Protein AF-A0A147GP52-F1 (afdb_monomer_lite)

Radius of gyration: 39.07 Å; chains: 1; bounding box: 78×40×127 Å

Sequence (134 aa):
MAQQLDLFATAADLKLQAEQLADPPIVRSIVNAATAKRPRVMGPASVFDLGMSRLRTRKAANDERAPAKPEQPDSVRVVSREGGIVRCKQVRYADTEEGQEKERARRAKQRPPRPTKAAAKIKMKGSREWADKE

pLDDT: mean 74.12, std 12.87, range [40.62, 90.88]

Structure (mmCIF, N/CA/C/O backbone):
data_AF-A0A147GP52-F1
#
_entry.id   AF-A0A147GP52-F1
#
loop_
_atom_site.group_PDB
_atom_site.id
_atom_site.type_symbol
_atom_site.label_atom_id
_atom_site.label_alt_id
_atom_site.label_comp_id
_atom_site.label_asym_id
_atom_site.label_entity_id
_atom_site.label_seq_id
_atom_site.pdbx_PDB_ins_code
_atom_site.Cartn_x
_atom_site.Cartn_y
_atom_site.Cartn_z
_atom_site.occupancy
_atom_site.B_iso_or_equiv
_atom_site.auth_seq_id
_atom_site.auth_comp_id
_atom_site.auth_asym_id
_atom_site.auth_atom_id
_atom_site.pdbx_PDB_model_num
ATOM 1 N N . MET A 1 1 ? 37.798 2.415 -32.310 1.00 40.62 1 MET A N 1
ATOM 2 C CA . MET A 1 1 ? 38.960 2.576 -33.206 1.00 40.62 1 MET A CA 1
ATOM 3 C C . MET A 1 1 ? 38.434 3.129 -34.517 1.00 40.62 1 MET A C 1
ATOM 5 O O . MET A 1 1 ? 37.607 2.467 -35.125 1.00 40.62 1 MET A O 1
ATOM 9 N N . ALA A 1 2 ? 38.779 4.370 -34.864 1.00 45.06 2 ALA A N 1
ATOM 10 C CA . ALA A 1 2 ? 38.332 5.001 -36.106 1.00 45.06 2 ALA A CA 1
ATOM 11 C C . ALA A 1 2 ? 39.189 4.471 -37.265 1.00 45.06 2 ALA A C 1
ATOM 13 O O . ALA A 1 2 ? 40.414 4.506 -37.169 1.00 45.06 2 ALA A O 1
ATOM 14 N N . GLN A 1 3 ? 38.559 3.931 -38.308 1.00 56.91 3 GLN A N 1
ATOM 15 C CA . GLN A 1 3 ? 39.264 3.466 -39.502 1.00 56.91 3 GLN A CA 1
ATOM 16 C C . GLN A 1 3 ? 39.615 4.678 -40.374 1.00 56.91 3 GLN A C 1
ATOM 18 O O . GLN A 1 3 ? 38.747 5.476 -40.724 1.00 56.91 3 GLN A O 1
ATOM 23 N N . GLN A 1 4 ? 40.905 4.835 -40.662 1.00 60.91 4 GLN A N 1
ATOM 24 C CA . GLN A 1 4 ? 41.452 5.857 -41.548 1.00 60.91 4 GLN A CA 1
ATOM 25 C C . GLN A 1 4 ? 41.120 5.466 -42.996 1.00 60.91 4 GLN A C 1
ATOM 27 O O . GLN A 1 4 ? 41.486 4.381 -43.439 1.00 60.91 4 GLN A O 1
ATOM 32 N N . LEU A 1 5 ? 40.374 6.314 -43.708 1.00 57.47 5 LEU A N 1
ATOM 33 C CA . LEU A 1 5 ? 40.058 6.114 -45.123 1.00 57.47 5 LEU A CA 1
ATOM 34 C C . LEU A 1 5 ? 41.247 6.599 -45.960 1.00 57.47 5 LEU A C 1
ATOM 36 O O . LEU A 1 5 ? 41.491 7.804 -46.041 1.00 57.47 5 LEU A O 1
ATOM 40 N N . ASP A 1 6 ? 41.991 5.672 -46.559 1.00 60.75 6 ASP A N 1
ATOM 41 C CA . ASP A 1 6 ? 43.089 6.007 -47.465 1.00 60.75 6 ASP A CA 1
ATOM 42 C C . ASP A 1 6 ? 42.551 6.540 -48.800 1.00 60.75 6 ASP A C 1
ATOM 44 O O . ASP A 1 6 ? 41.816 5.866 -49.522 1.00 60.75 6 ASP A O 1
ATOM 48 N N . LEU A 1 7 ? 42.959 7.765 -49.146 1.00 60.53 7 LEU A N 1
ATOM 49 C CA . LEU A 1 7 ? 42.522 8.498 -50.343 1.00 60.53 7 LEU A CA 1
ATOM 50 C C . LEU A 1 7 ? 42.994 7.877 -51.675 1.00 60.53 7 LEU A C 1
ATOM 52 O O . LEU A 1 7 ? 42.562 8.318 -52.737 1.00 60.53 7 LEU A O 1
ATOM 56 N N . PHE A 1 8 ? 43.886 6.882 -51.626 1.00 65.25 8 PHE A N 1
ATOM 57 C CA . PHE A 1 8 ? 44.503 6.236 -52.792 1.00 65.25 8 PHE A CA 1
ATOM 58 C C . PHE A 1 8 ? 44.041 4.787 -53.003 1.00 65.25 8 PHE A C 1
ATOM 60 O O . PHE A 1 8 ? 44.699 4.034 -53.720 1.00 65.25 8 PHE A O 1
ATOM 67 N N . ALA A 1 9 ? 42.925 4.382 -52.391 1.00 66.94 9 ALA A N 1
ATOM 68 C CA . ALA A 1 9 ? 42.357 3.054 -52.599 1.00 66.94 9 ALA A CA 1
ATOM 69 C C . ALA A 1 9 ? 42.058 2.814 -54.090 1.00 66.94 9 ALA A C 1
ATOM 71 O O . ALA A 1 9 ? 41.411 3.631 -54.755 1.00 66.94 9 ALA A O 1
ATOM 72 N N . THR A 1 10 ? 42.533 1.690 -54.629 1.00 72.69 10 THR A N 1
ATOM 73 C CA . THR A 1 10 ? 42.248 1.329 -56.020 1.00 72.69 10 THR A CA 1
ATOM 74 C C . THR A 1 10 ? 40.795 0.867 -56.153 1.00 72.69 10 THR A C 1
ATOM 76 O O . THR A 1 10 ? 40.153 0.456 -55.185 1.00 72.69 10 THR A O 1
ATOM 79 N N . ALA A 1 11 ? 40.240 0.897 -57.368 1.00 69.81 11 ALA A N 1
ATOM 80 C CA . ALA A 1 11 ? 38.859 0.459 -57.602 1.00 69.81 11 ALA A CA 1
ATOM 81 C C . ALA A 1 11 ? 38.604 -1.010 -57.198 1.00 69.81 11 ALA A C 1
ATOM 83 O O . ALA A 1 11 ? 37.456 -1.387 -56.962 1.00 69.81 11 ALA A O 1
ATOM 84 N N . ALA A 1 12 ? 39.653 -1.837 -57.123 1.00 73.06 12 ALA A N 1
ATOM 85 C CA . ALA A 1 12 ? 39.574 -3.205 -56.619 1.00 73.06 12 ALA A CA 1
ATOM 86 C C . ALA A 1 12 ? 39.405 -3.241 -55.089 1.00 73.06 12 ALA A C 1
ATOM 88 O O . ALA A 1 12 ? 38.564 -3.987 -54.589 1.00 73.06 12 ALA A O 1
ATOM 89 N N . ASP A 1 13 ? 40.118 -2.378 -54.363 1.00 69.50 13 ASP A N 1
ATOM 90 C CA . ASP A 1 13 ? 40.064 -2.302 -52.898 1.00 69.50 13 ASP A CA 1
ATOM 91 C C . ASP A 1 13 ? 38.713 -1.766 -52.405 1.00 69.50 13 ASP A C 1
ATOM 93 O O . ASP A 1 13 ? 38.149 -2.278 -51.437 1.00 69.50 13 ASP A O 1
ATOM 97 N N . LEU A 1 14 ? 38.137 -0.791 -53.120 1.00 66.19 14 LEU A N 1
ATOM 98 C CA . LEU A 1 14 ? 36.807 -0.251 -52.813 1.00 66.19 14 LEU A CA 1
ATOM 99 C C . LEU A 1 14 ? 35.692 -1.291 -52.994 1.00 66.19 14 LEU A C 1
ATOM 101 O O . LEU A 1 14 ? 34.738 -1.308 -52.219 1.00 66.19 14 LEU A O 1
ATOM 105 N N . LYS A 1 15 ? 35.805 -2.178 -53.992 1.00 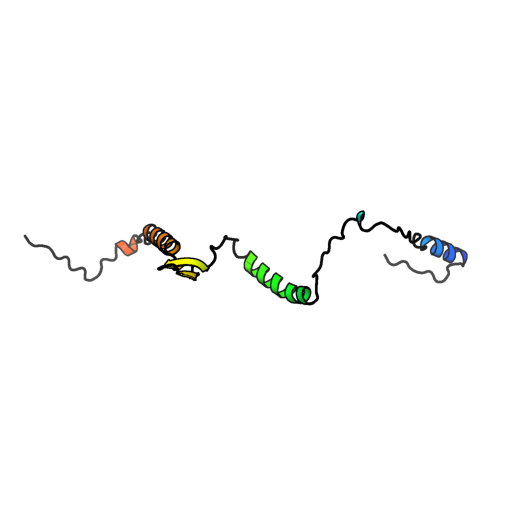68.62 15 LYS A N 1
ATOM 106 C CA . LYS A 1 15 ? 34.841 -3.274 -54.191 1.00 68.62 15 LYS A CA 1
ATOM 107 C C . LYS A 1 15 ? 34.918 -4.295 -53.062 1.00 68.62 15 LYS A C 1
ATOM 109 O O . LYS A 1 15 ? 33.885 -4.716 -52.556 1.00 68.62 15 LYS A O 1
ATOM 114 N N . LEU A 1 16 ? 36.131 -4.635 -52.638 1.00 69.69 16 LEU A N 1
ATOM 115 C CA . LEU A 1 16 ? 36.363 -5.609 -51.577 1.00 69.69 16 LEU A CA 1
ATOM 116 C C . LEU A 1 16 ? 35.871 -5.084 -50.217 1.00 69.69 16 LEU A C 1
ATOM 118 O O . LEU A 1 16 ? 35.268 -5.827 -49.448 1.00 69.69 16 LEU A O 1
ATOM 122 N N . GLN A 1 17 ? 36.027 -3.781 -49.955 1.00 65.56 17 GLN A N 1
ATOM 123 C CA . GLN A 1 17 ? 35.423 -3.126 -48.790 1.00 65.56 17 GLN A CA 1
ATOM 124 C C . GLN A 1 17 ? 33.894 -3.051 -48.877 1.00 65.56 17 GLN A C 1
ATOM 126 O O . GLN A 1 17 ? 33.226 -3.287 -47.876 1.00 65.56 17 GLN A O 1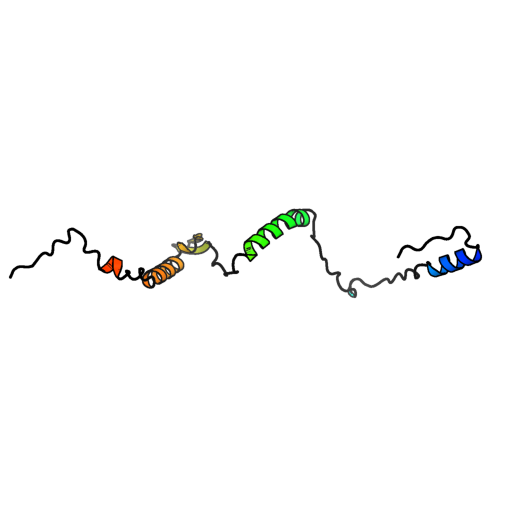
ATOM 131 N N . ALA A 1 18 ? 33.325 -2.763 -50.051 1.00 66.81 18 ALA A N 1
ATOM 132 C CA . ALA A 1 18 ? 31.873 -2.731 -50.240 1.00 66.81 18 ALA A CA 1
ATOM 133 C C . ALA A 1 18 ? 31.223 -4.113 -50.054 1.00 66.81 18 ALA A C 1
ATOM 135 O O . ALA A 1 18 ? 30.130 -4.201 -49.502 1.00 66.81 18 ALA A O 1
ATOM 136 N N . GLU A 1 19 ? 31.903 -5.189 -50.456 1.00 67.56 19 GLU A N 1
ATOM 137 C CA . GLU A 1 19 ? 31.471 -6.564 -50.180 1.00 67.56 19 GLU A CA 1
ATOM 138 C C . GLU A 1 19 ? 31.599 -6.926 -48.691 1.00 67.56 19 GLU A C 1
ATOM 140 O O . GLU A 1 19 ? 30.754 -7.643 -48.162 1.00 67.56 19 GLU A O 1
ATOM 145 N N . GLN A 1 20 ? 32.604 -6.397 -47.985 1.00 69.12 20 GLN A N 1
ATOM 146 C CA . GLN A 1 20 ? 32.775 -6.595 -46.537 1.00 69.12 20 GLN A CA 1
ATOM 147 C C . GLN A 1 20 ? 31.792 -5.780 -45.680 1.00 69.12 20 GLN A C 1
ATOM 149 O O . GLN A 1 20 ? 31.439 -6.210 -44.584 1.00 69.12 20 GLN A O 1
ATOM 154 N N . LEU A 1 21 ? 31.356 -4.615 -46.167 1.00 64.50 21 LEU A N 1
ATOM 155 C CA . LEU A 1 21 ? 30.333 -3.752 -45.560 1.00 64.50 21 LEU A CA 1
ATOM 156 C C . LEU A 1 21 ? 28.915 -4.069 -46.045 1.00 64.50 21 LEU A C 1
ATOM 158 O O . LEU A 1 21 ? 27.975 -3.368 -45.671 1.00 64.50 21 LEU A O 1
ATOM 162 N N . ALA A 1 22 ? 28.748 -5.097 -46.877 1.00 72.69 22 ALA A N 1
ATOM 163 C CA . ALA A 1 22 ? 27.432 -5.546 -47.279 1.00 72.69 22 ALA A CA 1
ATOM 164 C C . ALA A 1 22 ? 26.689 -6.053 -46.038 1.00 72.69 22 ALA A C 1
ATOM 166 O O . ALA A 1 22 ? 27.041 -7.082 -45.455 1.00 72.69 22 ALA A O 1
ATOM 167 N N . ASP A 1 23 ? 25.661 -5.309 -45.629 1.00 74.44 23 ASP A N 1
ATOM 168 C CA . ASP A 1 23 ? 24.767 -5.740 -44.566 1.00 74.44 23 ASP A CA 1
ATOM 169 C C . ASP A 1 23 ? 24.229 -7.139 -44.900 1.00 74.44 23 ASP A C 1
ATOM 171 O O . ASP A 1 23 ? 23.882 -7.412 -46.059 1.00 74.44 23 ASP A O 1
ATOM 175 N N . PRO A 1 24 ? 24.141 -8.049 -43.911 1.00 76.25 24 PRO A N 1
ATOM 176 C CA . PRO A 1 24 ? 23.547 -9.351 -44.148 1.00 76.25 24 PRO A CA 1
ATOM 177 C C . PRO A 1 24 ? 22.144 -9.161 -44.741 1.00 76.25 24 PRO A C 1
ATOM 179 O O . PRO A 1 24 ? 21.430 -8.227 -44.353 1.00 76.25 24 PRO A O 1
ATOM 182 N N . PRO A 1 25 ? 21.722 -10.030 -45.676 1.00 80.88 25 PRO A N 1
ATOM 183 C CA . PRO A 1 25 ? 20.437 -9.868 -46.336 1.00 80.88 25 PRO A CA 1
ATOM 184 C C . PRO A 1 25 ? 19.327 -9.793 -45.284 1.00 80.88 25 PRO A C 1
ATOM 186 O O . PRO A 1 25 ? 19.241 -10.643 -44.396 1.00 80.88 25 PRO A O 1
ATOM 189 N N . ILE A 1 26 ? 18.474 -8.766 -45.374 1.00 77.94 26 ILE A N 1
ATOM 190 C CA . ILE A 1 26 ? 17.348 -8.584 -44.452 1.00 77.94 26 ILE A CA 1
ATOM 191 C C . ILE A 1 26 ? 16.357 -9.730 -44.681 1.00 77.94 26 ILE A C 1
ATOM 193 O O . ILE A 1 26 ? 15.501 -9.674 -45.567 1.00 77.94 26 ILE A O 1
ATOM 197 N N . VAL A 1 27 ? 16.464 -10.782 -43.870 1.00 82.44 27 VAL A N 1
ATOM 198 C CA . VAL A 1 27 ? 15.535 -11.912 -43.898 1.00 82.44 27 VAL A CA 1
ATOM 199 C C . VAL A 1 27 ? 14.223 -11.476 -43.256 1.00 82.44 27 VAL A C 1
ATOM 201 O O . VAL A 1 27 ? 14.095 -11.380 -42.034 1.00 82.44 27 VAL A O 1
ATOM 204 N N . ARG A 1 28 ? 13.216 -11.208 -44.089 1.00 79.06 28 ARG A N 1
ATOM 205 C CA . ARG A 1 28 ? 11.847 -10.967 -43.627 1.00 79.06 28 ARG A CA 1
ATOM 206 C C . ARG A 1 28 ? 11.184 -12.312 -43.346 1.00 79.06 28 ARG A C 1
ATOM 208 O O . ARG A 1 28 ? 10.853 -13.039 -44.276 1.00 79.06 28 ARG A O 1
ATOM 215 N N . SER A 1 29 ? 10.972 -12.636 -42.074 1.00 80.94 29 SER A N 1
ATOM 216 C CA . SER A 1 29 ? 10.123 -13.764 -41.683 1.00 80.94 29 SER A CA 1
ATOM 217 C C . SER A 1 29 ? 8.735 -13.252 -41.305 1.00 80.94 29 SER A C 1
ATOM 219 O O . SER A 1 29 ? 8.584 -12.368 -40.463 1.00 80.94 29 SER A O 1
ATOM 221 N N . ILE A 1 30 ? 7.706 -13.784 -41.964 1.00 85.81 30 ILE A N 1
ATOM 222 C CA . ILE A 1 30 ? 6.313 -13.532 -41.596 1.00 85.81 30 ILE A CA 1
ATOM 223 C C . ILE A 1 30 ? 5.935 -14.617 -40.592 1.00 85.81 30 ILE A C 1
ATOM 225 O O . ILE A 1 30 ? 5.839 -15.789 -40.946 1.00 85.81 30 ILE A O 1
ATOM 229 N N . VAL A 1 31 ? 5.757 -14.227 -39.332 1.00 83.56 31 VAL A N 1
ATOM 230 C CA . VAL A 1 31 ? 5.385 -15.139 -38.245 1.00 83.56 31 VAL A CA 1
ATOM 231 C C . VAL A 1 31 ? 3.971 -14.806 -37.789 1.00 83.56 31 VAL A C 1
ATOM 233 O O . VAL A 1 31 ? 3.605 -13.636 -37.670 1.00 83.56 31 VAL A O 1
ATOM 236 N N . ASN A 1 32 ? 3.162 -15.831 -37.523 1.00 90.88 32 ASN A N 1
ATOM 237 C CA . ASN A 1 32 ? 1.819 -15.638 -36.992 1.00 90.88 32 ASN A CA 1
ATOM 238 C C . ASN A 1 32 ? 1.889 -14.979 -35.599 1.00 90.88 32 ASN A C 1
ATOM 240 O O . ASN A 1 32 ? 2.636 -15.418 -34.719 1.00 90.88 32 ASN A O 1
ATOM 244 N N . ALA A 1 33 ? 1.070 -13.948 -35.381 1.00 84.81 33 ALA A N 1
ATOM 245 C CA . ALA A 1 33 ? 0.988 -13.226 -34.116 1.00 84.81 33 ALA A CA 1
ATOM 246 C C . ALA A 1 33 ? 0.633 -14.140 -32.931 1.00 84.81 33 ALA A C 1
ATOM 248 O O . ALA A 1 33 ? 1.101 -13.907 -31.820 1.00 84.81 33 ALA A O 1
ATOM 249 N N . ALA A 1 34 ? -0.146 -15.202 -33.167 1.00 89.62 34 ALA A N 1
ATOM 250 C CA . ALA A 1 34 ? -0.515 -16.166 -32.130 1.00 89.62 34 ALA A CA 1
ATOM 251 C C . ALA A 1 34 ? 0.684 -16.980 -31.608 1.00 89.62 34 ALA A C 1
ATOM 253 O O . ALA A 1 34 ? 0.696 -17.383 -30.449 1.00 89.62 34 ALA A O 1
ATOM 254 N N . THR A 1 35 ? 1.695 -17.209 -32.451 1.00 89.62 35 THR A N 1
ATOM 255 C CA . THR A 1 35 ? 2.890 -18.003 -32.116 1.00 89.62 35 THR A CA 1
ATOM 256 C C . THR A 1 35 ? 4.055 -17.160 -31.597 1.00 89.62 35 THR A C 1
ATOM 258 O O . THR A 1 35 ? 5.007 -17.699 -31.036 1.00 89.62 35 THR A O 1
ATOM 261 N N . ALA A 1 36 ? 4.003 -15.838 -31.773 1.00 86.44 36 ALA A N 1
ATOM 262 C CA . ALA A 1 36 ? 5.062 -14.934 -31.346 1.00 86.44 36 ALA A CA 1
ATOM 263 C C . ALA A 1 36 ? 4.950 -14.602 -29.848 1.00 86.44 36 ALA A C 1
ATOM 265 O O . ALA A 1 36 ? 3.875 -14.289 -29.329 1.00 86.44 36 ALA A O 1
ATOM 266 N N . LYS A 1 37 ? 6.084 -14.610 -29.138 1.00 89.94 37 LYS A N 1
ATOM 267 C CA . LYS A 1 37 ? 6.128 -14.140 -27.748 1.00 89.94 37 LYS A CA 1
ATOM 268 C C . LYS A 1 37 ? 5.828 -12.644 -27.721 1.00 89.94 37 LYS A C 1
ATOM 270 O O . LYS A 1 37 ? 6.471 -11.868 -28.428 1.00 89.94 37 LYS A O 1
ATOM 275 N N . ARG A 1 38 ? 4.883 -12.231 -26.869 1.00 86.12 38 ARG A N 1
ATOM 276 C CA . ARG A 1 38 ? 4.580 -10.808 -26.678 1.00 86.12 38 ARG A CA 1
ATOM 277 C C . ARG A 1 38 ? 5.857 -10.061 -26.272 1.00 86.12 38 ARG A C 1
ATOM 279 O O . ARG A 1 38 ? 6.529 -10.505 -25.333 1.00 86.12 38 ARG A O 1
ATOM 286 N N . PRO A 1 39 ? 6.197 -8.950 -26.945 1.00 82.88 39 PRO A N 1
ATOM 287 C CA . PRO A 1 39 ? 7.356 -8.163 -26.570 1.00 82.88 39 PRO A CA 1
ATOM 288 C C . PRO A 1 39 ? 7.167 -7.639 -25.148 1.00 82.88 39 PRO A C 1
ATOM 290 O O . PRO A 1 39 ? 6.072 -7.233 -24.748 1.00 82.88 39 PRO A O 1
ATOM 293 N N . ARG A 1 40 ? 8.244 -7.657 -24.365 1.00 83.62 40 ARG A N 1
ATOM 294 C CA . ARG A 1 40 ? 8.232 -7.054 -23.037 1.00 83.62 40 ARG A CA 1
ATOM 295 C C . ARG A 1 40 ? 8.256 -5.542 -23.216 1.00 83.62 40 ARG A C 1
ATOM 297 O O . ARG A 1 40 ? 9.288 -4.979 -23.565 1.00 83.62 40 ARG A O 1
ATOM 304 N N . VAL A 1 41 ? 7.124 -4.891 -22.978 1.00 80.31 41 VAL A N 1
ATOM 305 C CA . VAL A 1 41 ? 7.049 -3.430 -22.997 1.00 80.31 41 VAL A CA 1
ATOM 306 C C . VAL A 1 41 ? 7.776 -2.908 -21.759 1.00 80.31 41 VAL A C 1
ATOM 308 O O . VAL A 1 41 ? 7.316 -3.087 -20.633 1.00 80.31 41 VAL A O 1
ATOM 311 N N . MET A 1 42 ? 8.953 -2.321 -21.964 1.00 75.62 42 MET A N 1
ATOM 312 C CA . MET A 1 42 ? 9.715 -1.627 -20.928 1.00 75.62 42 MET A CA 1
ATOM 313 C C . MET A 1 42 ? 9.671 -0.134 -21.239 1.00 75.62 42 MET A C 1
ATOM 315 O O . MET A 1 42 ? 10.506 0.387 -21.968 1.00 75.62 42 MET A O 1
ATOM 319 N N . GLY A 1 43 ? 8.638 0.537 -20.738 1.00 80.81 43 GLY A N 1
ATOM 320 C CA . GLY A 1 43 ? 8.438 1.966 -20.943 1.00 80.81 43 GLY A CA 1
ATOM 321 C C . GLY A 1 43 ? 7.048 2.421 -20.498 1.00 80.81 43 GLY A C 1
ATOM 322 O O . GLY A 1 43 ? 6.166 1.582 -20.297 1.00 80.81 43 GLY A O 1
ATOM 323 N N . PRO A 1 44 ? 6.850 3.735 -20.315 1.00 84.12 44 PRO A N 1
ATOM 324 C CA . PRO A 1 44 ? 5.541 4.287 -19.998 1.00 84.12 44 PRO A CA 1
ATOM 325 C C . PRO A 1 44 ? 4.571 4.031 -21.152 1.00 84.12 44 PRO A C 1
ATOM 327 O O . PRO A 1 44 ? 4.902 4.252 -22.316 1.00 84.12 44 PRO A O 1
ATOM 330 N N . ALA A 1 45 ? 3.359 3.588 -20.823 1.00 85.12 45 ALA A N 1
ATOM 331 C CA . ALA A 1 45 ? 2.345 3.258 -21.825 1.00 85.12 45 ALA A CA 1
ATOM 332 C C . ALA A 1 45 ? 1.727 4.504 -22.488 1.00 85.12 45 ALA A C 1
ATOM 334 O O . ALA A 1 45 ? 1.069 4.396 -23.520 1.00 85.12 45 ALA A O 1
ATOM 335 N N . SER A 1 46 ? 1.912 5.691 -21.898 1.00 89.56 46 SER A N 1
ATOM 336 C CA . SER A 1 46 ? 1.406 6.958 -22.430 1.00 89.56 46 SER A CA 1
ATOM 337 C C . SER A 1 46 ? 2.308 8.140 -22.068 1.00 89.56 46 SER A C 1
ATOM 339 O O . SER A 1 46 ? 3.118 8.066 -21.143 1.00 89.56 46 SER A O 1
ATOM 341 N N . VAL A 1 47 ? 2.118 9.271 -22.757 1.00 86.38 47 VAL A N 1
ATOM 342 C CA . VAL A 1 47 ? 2.808 10.539 -22.453 1.00 86.38 47 VAL A CA 1
ATOM 343 C C . VAL A 1 47 ? 2.464 11.037 -21.042 1.00 86.38 47 VAL A C 1
ATOM 345 O O . VAL A 1 47 ? 3.316 11.598 -20.355 1.00 86.38 47 VAL A O 1
ATOM 348 N N . PHE A 1 48 ? 1.248 10.763 -20.561 1.00 89.38 48 PHE A N 1
ATOM 349 C CA . PHE A 1 48 ? 0.854 11.057 -19.182 1.00 89.38 48 PHE A CA 1
ATOM 350 C C . PHE A 1 48 ? 1.605 10.181 -18.179 1.00 89.38 48 PHE A C 1
ATOM 352 O O . PHE A 1 48 ? 2.081 10.676 -17.161 1.00 89.38 48 PHE A O 1
ATOM 359 N N . ASP A 1 49 ? 1.768 8.893 -18.480 1.00 84.50 49 ASP A N 1
ATOM 360 C CA . ASP A 1 49 ? 2.513 7.960 -17.631 1.00 84.50 49 ASP A CA 1
ATOM 361 C C . ASP A 1 49 ? 4.012 8.325 -17.601 1.00 84.50 49 ASP A C 1
ATOM 363 O O . ASP A 1 49 ? 4.650 8.293 -16.546 1.00 84.50 49 ASP A O 1
ATOM 367 N N . LEU A 1 50 ? 4.550 8.810 -18.728 1.00 86.62 50 LEU A N 1
ATOM 368 C CA . LEU A 1 50 ? 5.889 9.396 -18.814 1.00 86.62 50 LEU A CA 1
ATOM 369 C C . LEU A 1 50 ? 6.009 10.664 -17.953 1.00 86.62 50 LEU A C 1
ATOM 371 O O . LEU A 1 50 ? 6.975 10.793 -17.201 1.00 86.62 50 LEU A O 1
ATOM 375 N N . GLY A 1 51 ? 5.032 11.574 -18.002 1.00 85.94 51 GLY A N 1
ATOM 376 C CA . GLY A 1 51 ? 5.013 12.785 -17.172 1.00 85.94 51 GLY A CA 1
ATOM 377 C C . GLY A 1 51 ? 4.930 12.481 -15.671 1.00 85.94 51 GLY A C 1
ATOM 378 O O . GLY A 1 51 ? 5.638 13.083 -14.862 1.00 85.94 51 GLY A O 1
ATOM 379 N N . MET A 1 52 ? 4.133 11.476 -15.303 1.00 83.00 52 MET A N 1
ATOM 380 C CA . MET A 1 52 ? 3.964 11.023 -13.920 1.00 83.00 52 MET A CA 1
ATOM 381 C C . MET A 1 52 ? 5.159 10.220 -13.389 1.00 83.00 52 MET A C 1
ATOM 383 O O . MET A 1 52 ? 5.337 10.139 -12.171 1.00 83.00 52 MET A O 1
ATOM 387 N N . SER A 1 53 ? 6.005 9.655 -14.257 1.00 78.94 53 SER A N 1
ATOM 388 C CA . SER A 1 53 ? 7.171 8.855 -13.848 1.00 78.94 53 SER A CA 1
ATOM 389 C C . SER A 1 53 ? 8.104 9.610 -12.889 1.00 78.94 53 SER A C 1
ATOM 391 O O . SER A 1 53 ? 8.527 9.050 -11.880 1.00 78.94 53 SER A O 1
ATOM 393 N N . ARG A 1 54 ? 8.339 10.911 -13.124 1.00 72.31 54 ARG A N 1
ATOM 394 C CA . ARG A 1 54 ? 9.188 11.770 -12.274 1.00 72.31 54 ARG A CA 1
ATOM 395 C C . ARG A 1 54 ? 8.595 12.038 -10.891 1.00 72.31 54 ARG A C 1
ATOM 397 O O . ARG A 1 54 ? 9.335 12.250 -9.933 1.00 72.31 54 ARG A O 1
ATOM 404 N N . LEU A 1 55 ? 7.268 12.058 -10.784 1.00 72.00 55 LEU A N 1
ATOM 405 C CA . LEU A 1 55 ? 6.570 12.229 -9.509 1.00 72.00 55 LEU A CA 1
ATOM 406 C C . LEU A 1 55 ? 6.578 10.923 -8.708 1.00 72.00 55 LEU A C 1
ATOM 408 O O . LEU A 1 55 ? 6.802 10.947 -7.498 1.00 72.00 55 LEU A O 1
ATOM 412 N N . ARG A 1 56 ? 6.399 9.781 -9.386 1.00 67.31 56 ARG A N 1
ATOM 413 C CA . ARG A 1 56 ? 6.438 8.451 -8.761 1.00 67.31 56 ARG A CA 1
ATOM 414 C C . ARG A 1 56 ? 7.823 8.113 -8.207 1.00 67.31 56 ARG A C 1
ATOM 416 O O . ARG A 1 56 ? 7.906 7.643 -7.079 1.00 67.31 56 ARG A O 1
ATOM 423 N N . THR A 1 57 ? 8.902 8.404 -8.937 1.00 64.12 57 THR A N 1
ATOM 424 C CA . THR A 1 57 ? 10.273 8.125 -8.466 1.00 64.12 57 THR A CA 1
ATOM 425 C C . THR A 1 57 ? 10.672 8.975 -7.262 1.00 64.12 57 THR A C 1
ATOM 427 O O . THR A 1 57 ? 11.320 8.471 -6.351 1.00 64.12 57 THR A O 1
ATOM 430 N N . ARG A 1 58 ? 10.236 10.241 -7.196 1.00 61.38 58 ARG A N 1
ATOM 431 C CA . ARG A 1 58 ? 10.456 11.102 -6.018 1.00 61.38 58 ARG A CA 1
ATOM 432 C C . ARG A 1 58 ? 9.697 10.625 -4.785 1.00 61.38 58 ARG A C 1
ATOM 434 O O . ARG A 1 58 ? 10.212 10.736 -3.678 1.00 61.38 58 ARG A O 1
ATOM 441 N N . LYS A 1 59 ? 8.479 10.108 -4.969 1.00 59.22 59 LYS A N 1
ATOM 442 C CA . LYS A 1 59 ? 7.687 9.553 -3.870 1.00 59.22 59 LYS A CA 1
ATOM 443 C C . LYS A 1 59 ? 8.306 8.249 -3.353 1.00 59.22 59 LYS A C 1
ATOM 445 O O . LYS A 1 59 ? 8.558 8.144 -2.162 1.00 59.22 59 LYS A O 1
ATOM 450 N N . ALA A 1 60 ? 8.681 7.341 -4.256 1.00 58.91 60 ALA A N 1
ATOM 451 C CA . ALA A 1 60 ? 9.348 6.086 -3.907 1.00 58.91 60 ALA A CA 1
ATOM 452 C C . ALA A 1 60 ? 10.698 6.299 -3.194 1.00 58.91 60 ALA A C 1
ATOM 454 O O . ALA A 1 60 ? 10.971 5.633 -2.207 1.00 58.91 60 ALA A O 1
ATOM 455 N N . ALA A 1 61 ? 11.509 7.276 -3.619 1.00 60.19 61 ALA A N 1
ATOM 456 C CA . ALA A 1 61 ? 12.783 7.585 -2.957 1.00 60.19 61 ALA A CA 1
ATOM 457 C C . ALA A 1 61 ? 12.621 8.126 -1.521 1.00 60.19 61 ALA A C 1
ATOM 459 O O . ALA A 1 61 ? 13.516 7.957 -0.694 1.00 60.19 61 ALA A O 1
ATOM 460 N N . ASN A 1 62 ? 11.492 8.773 -1.213 1.00 56.78 62 ASN A N 1
ATOM 461 C CA . ASN A 1 62 ? 11.163 9.189 0.152 1.00 56.78 62 ASN A CA 1
ATOM 462 C C . ASN A 1 62 ? 10.559 8.038 0.972 1.00 56.78 62 ASN A C 1
ATOM 464 O O . ASN A 1 62 ? 10.838 7.941 2.166 1.00 56.78 62 ASN A O 1
ATOM 468 N N . ASP A 1 63 ? 9.791 7.156 0.329 1.00 54.53 63 ASP A N 1
ATOM 469 C CA . ASP A 1 63 ? 9.176 5.987 0.965 1.00 54.53 63 ASP A CA 1
ATOM 470 C C . ASP A 1 63 ? 10.202 4.880 1.276 1.00 54.53 63 ASP A C 1
ATOM 472 O O . ASP A 1 63 ? 10.073 4.215 2.295 1.00 54.53 63 ASP A O 1
ATOM 476 N N . GLU A 1 64 ? 11.279 4.718 0.496 1.00 53.28 64 GLU A N 1
ATOM 477 C CA . GLU A 1 64 ? 12.338 3.722 0.771 1.00 53.28 64 GLU A CA 1
ATOM 478 C C . GLU A 1 64 ? 13.157 4.010 2.043 1.00 53.28 64 GLU A C 1
ATOM 480 O O . GLU A 1 64 ? 13.864 3.136 2.548 1.00 53.28 64 GLU A O 1
ATOM 485 N N . ARG A 1 65 ? 13.042 5.217 2.615 1.00 54.12 65 ARG A N 1
ATOM 486 C CA . ARG A 1 65 ? 13.621 5.549 3.927 1.00 54.12 65 ARG A CA 1
ATOM 487 C C . ARG A 1 65 ? 12.703 5.183 5.096 1.00 54.12 65 ARG A C 1
ATOM 489 O O . ARG A 1 65 ? 13.152 5.208 6.244 1.00 54.12 65 ARG A O 1
ATOM 496 N N . ALA A 1 66 ? 11.446 4.840 4.824 1.00 54.19 66 ALA A N 1
ATOM 497 C CA . ALA A 1 66 ? 10.521 4.299 5.801 1.00 54.19 66 ALA A CA 1
ATOM 498 C C . ALA A 1 66 ? 10.501 2.769 5.646 1.00 54.19 66 ALA A C 1
ATOM 500 O O . ALA A 1 66 ? 10.215 2.266 4.560 1.00 54.19 66 ALA A O 1
ATOM 501 N N . PRO A 1 67 ? 10.803 1.980 6.694 1.00 49.84 67 PRO A N 1
ATOM 502 C CA . PRO A 1 67 ? 10.568 0.549 6.608 1.00 49.84 67 PRO A CA 1
ATOM 503 C C . PRO A 1 67 ? 9.087 0.346 6.288 1.00 49.84 67 PRO A C 1
ATOM 505 O O . PRO A 1 67 ? 8.240 0.901 6.990 1.00 49.84 67 PRO A O 1
ATOM 508 N N . ALA A 1 68 ? 8.804 -0.433 5.241 1.00 53.97 68 ALA A N 1
ATOM 509 C CA . ALA A 1 68 ? 7.471 -0.870 4.852 1.00 53.97 68 ALA A CA 1
ATOM 510 C C . ALA A 1 68 ? 6.810 -1.616 6.020 1.00 53.97 68 ALA A C 1
ATOM 512 O O . ALA A 1 68 ? 6.800 -2.844 6.097 1.00 53.97 68 ALA A O 1
ATOM 513 N N . LYS A 1 69 ? 6.269 -0.865 6.976 1.00 55.12 69 LYS A N 1
ATOM 514 C CA . LYS A 1 69 ? 5.218 -1.367 7.836 1.00 55.12 69 LYS A CA 1
ATOM 515 C C . LYS A 1 69 ? 4.003 -1.523 6.932 1.00 55.12 69 LYS A C 1
ATOM 517 O O . LYS A 1 69 ? 3.708 -0.604 6.167 1.00 55.12 69 LYS A O 1
ATOM 522 N N . PRO A 1 70 ? 3.252 -2.626 7.032 1.00 51.12 70 PRO A N 1
ATOM 523 C CA . PRO A 1 70 ? 1.843 -2.559 6.709 1.00 51.12 70 PRO A CA 1
ATOM 524 C C . PRO A 1 70 ? 1.240 -1.599 7.740 1.00 51.12 70 PRO A C 1
ATOM 526 O O . PRO A 1 70 ? 0.839 -2.006 8.832 1.00 51.12 70 PRO A O 1
ATOM 529 N N . GLU A 1 71 ? 1.311 -0.295 7.464 1.00 58.03 71 GLU A N 1
ATOM 530 C CA . GLU A 1 71 ? 0.575 0.696 8.225 1.00 58.03 71 GLU A CA 1
ATOM 531 C C . GLU A 1 71 ? -0.881 0.286 8.075 1.00 58.03 71 GLU A C 1
ATOM 533 O O . GLU A 1 71 ? -1.415 0.194 6.966 1.00 58.03 71 GLU A O 1
ATOM 538 N N . GLN A 1 72 ? -1.487 -0.100 9.199 1.00 60.09 72 GLN A N 1
ATOM 539 C CA . GLN A 1 72 ? -2.928 -0.272 9.260 1.00 60.09 72 GLN A CA 1
ATOM 540 C C . GLN A 1 72 ? -3.537 0.951 8.573 1.00 60.09 72 GLN A C 1
ATOM 542 O O . GLN A 1 72 ? -3.062 2.058 8.835 1.00 60.09 72 GLN A O 1
ATOM 547 N N . PRO A 1 73 ? -4.509 0.772 7.666 1.00 64.50 73 PRO A N 1
ATOM 548 C CA . PRO A 1 73 ? -5.019 1.893 6.902 1.00 64.50 73 PRO A CA 1
ATOM 549 C C . PRO A 1 73 ? -5.461 2.978 7.885 1.00 64.50 73 PRO A C 1
ATOM 551 O O . PRO A 1 73 ? -6.215 2.692 8.817 1.00 64.50 73 PRO A O 1
ATOM 554 N N . ASP A 1 74 ? -4.990 4.214 7.679 1.00 69.25 74 ASP A N 1
ATOM 555 C CA . ASP A 1 74 ? -5.292 5.368 8.543 1.00 69.25 74 ASP A CA 1
ATOM 556 C C . ASP A 1 74 ? -6.791 5.506 8.826 1.00 69.25 74 ASP A C 1
ATOM 558 O O . ASP A 1 74 ? -7.204 6.048 9.853 1.00 69.25 74 ASP A O 1
ATOM 562 N N . SER A 1 75 ? -7.616 4.984 7.916 1.00 78.38 75 SER A N 1
ATOM 563 C CA . SER A 1 75 ? -9.058 4.905 8.049 1.00 78.38 75 SER A CA 1
ATOM 564 C C . SER A 1 75 ? -9.604 3.508 7.765 1.00 78.38 75 SER A C 1
ATOM 566 O O . SER A 1 75 ? -9.169 2.814 6.848 1.00 78.38 75 SER A O 1
ATOM 568 N N . VAL A 1 76 ? -10.615 3.128 8.540 1.00 82.19 76 VAL A N 1
ATOM 569 C CA . VAL A 1 76 ? -11.370 1.883 8.422 1.00 82.19 76 VAL A CA 1
ATOM 570 C C . VAL A 1 76 ? -12.829 2.222 8.126 1.00 82.19 76 VAL A C 1
ATOM 572 O O . VAL A 1 76 ? -13.371 3.228 8.593 1.00 82.19 76 VAL A O 1
ATOM 575 N N . ARG A 1 77 ? -13.481 1.394 7.306 1.00 85.94 77 ARG A N 1
ATOM 576 C CA . ARG A 1 77 ? -14.913 1.520 7.031 1.00 85.94 77 ARG A CA 1
ATOM 577 C C . ARG A 1 77 ? -15.694 0.803 8.132 1.00 85.94 77 ARG A C 1
ATOM 579 O O . ARG A 1 77 ? -15.642 -0.418 8.225 1.00 85.94 77 ARG A O 1
ATOM 586 N N . VAL A 1 78 ? -16.435 1.564 8.927 1.00 84.75 78 VAL A N 1
ATOM 587 C CA . VAL A 1 78 ? -17.318 1.054 9.979 1.00 84.75 78 VAL A CA 1
ATOM 588 C C . VAL A 1 78 ? -18.735 0.962 9.425 1.00 84.75 78 VAL A C 1
ATOM 590 O O . VAL A 1 78 ? -19.245 1.914 8.825 1.00 84.75 78 VAL A O 1
ATOM 593 N N . VAL A 1 79 ? -19.365 -0.195 9.607 1.00 86.62 79 VAL A N 1
ATOM 594 C CA . VAL A 1 79 ? -20.742 -0.454 9.180 1.00 86.62 79 VAL A CA 1
ATOM 595 C C . VAL A 1 79 ? -21.616 -0.527 10.425 1.00 86.62 79 VAL A C 1
ATOM 597 O O . VAL A 1 79 ? -21.507 -1.484 11.184 1.00 86.62 79 VAL A O 1
ATOM 600 N N . SER A 1 80 ? -22.486 0.464 10.633 1.00 85.38 80 SER A N 1
ATOM 601 C CA . SER A 1 80 ? -23.493 0.419 11.697 1.00 85.38 80 SER A CA 1
ATOM 602 C C . SER A 1 80 ? -24.843 -0.012 11.126 1.00 85.38 80 SER A C 1
ATOM 604 O O . SER A 1 80 ? -25.243 0.406 10.034 1.00 85.38 80 SER A O 1
ATOM 606 N N . ARG A 1 81 ? -25.538 -0.893 11.849 1.00 88.75 81 ARG A N 1
ATOM 607 C CA . ARG A 1 81 ? -26.869 -1.392 11.487 1.00 88.75 81 ARG A CA 1
ATOM 608 C C . ARG A 1 81 ? -27.820 -1.064 12.628 1.00 88.75 81 ARG A C 1
ATOM 610 O O . ARG A 1 81 ? -27.764 -1.703 13.670 1.00 88.75 81 ARG A O 1
ATOM 617 N N . GLU A 1 82 ? -28.671 -0.065 12.428 1.00 86.06 82 GLU A N 1
ATOM 618 C CA . GLU A 1 82 ? -29.643 0.386 13.429 1.00 86.06 82 GLU A CA 1
ATOM 619 C C . GLU A 1 82 ? -31.011 0.553 12.766 1.00 86.06 82 GLU A C 1
ATOM 621 O O . GLU A 1 82 ? -31.119 1.167 11.704 1.00 86.06 82 GLU A O 1
ATOM 626 N N . GLY A 1 83 ? -32.059 -0.023 13.366 1.00 80.19 83 GLY A N 1
ATOM 627 C CA . GLY A 1 83 ? -33.444 0.147 12.904 1.00 80.19 83 GLY A CA 1
ATOM 628 C C . GLY A 1 83 ? -33.708 -0.289 11.456 1.00 80.19 83 GLY A C 1
ATOM 629 O O . GLY A 1 83 ? -34.535 0.313 10.782 1.00 80.19 83 GLY A O 1
ATOM 630 N N . GLY A 1 84 ? -32.978 -1.286 10.942 1.00 86.12 84 GLY A N 1
ATOM 631 C CA . GLY A 1 84 ? -33.098 -1.748 9.551 1.00 86.12 84 GLY A CA 1
ATOM 632 C C . GLY A 1 84 ? -32.344 -0.899 8.517 1.00 86.12 84 GLY A C 1
ATOM 633 O O . GLY A 1 84 ? -32.334 -1.248 7.339 1.00 86.12 84 GLY A O 1
ATOM 634 N N . ILE A 1 85 ? -31.663 0.174 8.935 1.00 81.81 85 ILE A N 1
ATOM 635 C CA . ILE A 1 85 ? -30.846 1.023 8.062 1.00 81.81 85 ILE A CA 1
ATOM 636 C C . ILE A 1 85 ? -29.370 0.651 8.229 1.00 81.81 85 ILE A C 1
ATOM 638 O O . ILE A 1 85 ? -28.835 0.625 9.339 1.00 81.81 85 ILE A O 1
ATOM 642 N N . VAL A 1 86 ? -28.691 0.401 7.106 1.00 87.75 86 VAL A N 1
ATOM 643 C CA . VAL A 1 86 ? -27.241 0.172 7.066 1.00 87.75 86 VAL A CA 1
ATOM 644 C C . VAL A 1 86 ? -26.539 1.485 6.737 1.00 87.75 86 VAL A C 1
ATOM 646 O O . VAL A 1 86 ? -26.750 2.059 5.670 1.00 87.75 86 VAL A O 1
ATOM 649 N N . ARG A 1 87 ? -25.687 1.966 7.645 1.00 87.56 87 ARG A N 1
ATOM 650 C CA . ARG A 1 87 ? -24.862 3.164 7.442 1.00 87.56 87 ARG A CA 1
ATOM 651 C C . ARG A 1 87 ? -23.393 2.763 7.392 1.00 87.56 87 ARG A C 1
ATOM 653 O O . ARG A 1 87 ? -22.865 2.186 8.337 1.00 87.56 87 ARG A O 1
ATOM 660 N N . CYS A 1 88 ? -22.724 3.106 6.297 1.00 88.50 88 CYS A N 1
ATOM 661 C CA . CYS A 1 88 ? -21.285 2.914 6.134 1.00 88.50 88 CYS A CA 1
ATOM 662 C C . CYS A 1 88 ? -20.581 4.259 6.324 1.00 88.50 88 CYS A C 1
ATOM 664 O O . CYS A 1 88 ? -20.858 5.203 5.585 1.00 88.50 88 CYS A O 1
ATOM 666 N N . LYS A 1 89 ? -19.666 4.351 7.291 1.00 8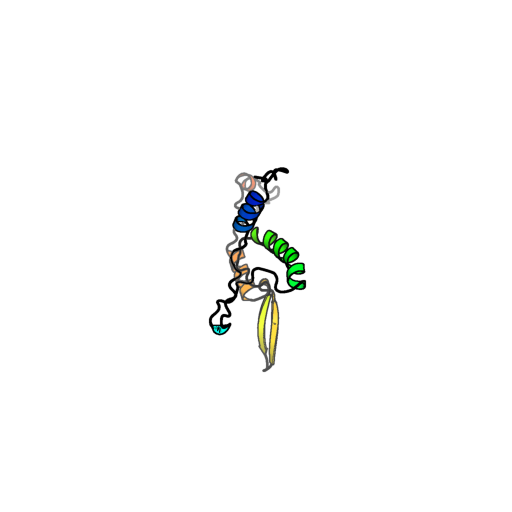7.38 89 LYS A N 1
ATOM 667 C CA . LYS A 1 89 ? -18.852 5.550 7.538 1.00 87.38 89 LYS A CA 1
ATOM 668 C C . LYS A 1 89 ? -17.374 5.196 7.467 1.00 87.38 89 LYS A C 1
ATOM 670 O O . LYS A 1 89 ? -16.974 4.106 7.863 1.00 87.38 89 LYS A O 1
ATOM 675 N N . GLN A 1 90 ? -16.561 6.113 6.961 1.00 88.12 90 GLN A N 1
ATOM 676 C CA . GLN A 1 90 ? -15.108 5.997 7.007 1.00 88.12 90 GLN A CA 1
ATOM 677 C C . GLN A 1 90 ? -14.613 6.749 8.242 1.00 88.12 90 GLN A C 1
ATOM 679 O O . GLN A 1 90 ? -14.894 7.935 8.393 1.00 88.12 90 GLN A O 1
ATOM 684 N N . VAL A 1 91 ? -13.937 6.044 9.143 1.00 87.31 91 VAL A N 1
ATOM 685 C CA . VAL A 1 91 ? -13.489 6.557 10.446 1.00 87.31 91 VAL A CA 1
ATOM 686 C C . VAL A 1 91 ? -11.997 6.278 10.581 1.00 87.31 91 VAL A C 1
ATOM 688 O O . VAL A 1 91 ? -11.513 5.295 10.024 1.00 87.31 91 VAL A O 1
ATOM 691 N N . ARG A 1 92 ? -11.236 7.130 11.275 1.00 85.94 92 ARG A N 1
ATOM 692 C CA . ARG A 1 92 ? -9.810 6.863 11.510 1.00 85.94 92 ARG A CA 1
ATOM 693 C C . ARG A 1 92 ? -9.645 5.633 12.394 1.00 85.94 92 ARG A C 1
ATOM 695 O O . ARG A 1 92 ? -10.418 5.457 13.330 1.00 85.94 92 ARG A O 1
ATO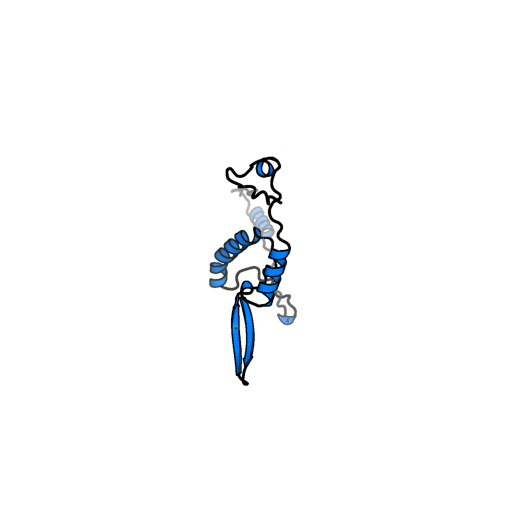M 702 N N . TYR A 1 93 ? -8.629 4.805 12.148 1.00 84.19 93 TYR A N 1
ATOM 703 C CA . TYR A 1 93 ? -8.430 3.586 12.943 1.00 84.19 93 TYR A CA 1
ATOM 704 C C . TYR A 1 93 ? -8.283 3.885 14.442 1.00 84.19 93 TYR A C 1
ATOM 706 O O . TYR A 1 93 ? -8.858 3.183 15.267 1.00 84.19 93 TYR A O 1
ATOM 714 N N . ALA A 1 94 ? -7.596 4.973 14.798 1.00 82.69 94 ALA A N 1
ATOM 715 C CA . ALA A 1 94 ? -7.429 5.401 16.189 1.00 82.69 94 ALA A CA 1
ATOM 716 C C . ALA A 1 94 ? -8.757 5.669 16.925 1.00 82.69 94 ALA A C 1
ATOM 718 O O . ALA A 1 94 ? -8.813 5.521 18.144 1.00 82.69 94 ALA A O 1
ATOM 719 N N . ASP A 1 95 ? -9.813 6.028 16.190 1.00 84.81 95 ASP A N 1
ATOM 720 C CA . ASP A 1 95 ? -11.130 6.343 16.747 1.00 84.81 95 ASP A CA 1
ATOM 721 C C . ASP A 1 95 ? -12.052 5.113 16.800 1.00 84.81 95 ASP A C 1
ATOM 723 O O . ASP A 1 95 ? -13.124 5.174 17.398 1.00 84.81 95 ASP A O 1
ATOM 727 N N . THR A 1 96 ? -11.650 3.992 16.190 1.00 86.81 96 THR A N 1
ATOM 728 C CA . THR A 1 96 ? -12.377 2.718 16.293 1.00 86.81 96 THR A CA 1
ATOM 729 C C . THR A 1 96 ? -12.189 2.087 17.671 1.00 86.81 96 THR A C 1
ATOM 731 O O . THR A 1 96 ? -11.162 2.294 18.318 1.00 86.81 96 THR A O 1
ATOM 734 N N . GLU A 1 97 ? -13.152 1.274 18.111 1.00 86.50 97 GLU A N 1
ATOM 735 C CA . GLU A 1 97 ? -13.071 0.557 19.393 1.00 86.50 97 GLU A CA 1
ATOM 736 C C . GLU A 1 97 ? -11.795 -0.293 19.495 1.00 86.50 97 GLU A C 1
ATOM 738 O O . GLU A 1 97 ? -11.083 -0.229 20.497 1.00 86.50 97 GLU A O 1
ATOM 743 N N . GLU A 1 98 ? -11.441 -0.994 18.415 1.00 84.38 98 GLU A N 1
ATOM 744 C CA . GLU A 1 98 ? -10.217 -1.796 18.321 1.00 84.38 98 GLU A CA 1
ATOM 745 C C . GLU A 1 98 ? -8.946 -0.942 18.471 1.00 84.38 98 GLU A C 1
ATOM 747 O O . GLU A 1 98 ? -8.006 -1.312 19.183 1.00 84.38 98 GLU A O 1
ATOM 752 N N . GLY A 1 99 ? -8.907 0.224 17.816 1.00 85.94 99 GLY A N 1
ATOM 753 C CA . GLY A 1 99 ? -7.790 1.162 17.916 1.00 85.94 99 GLY A CA 1
ATOM 754 C C . GLY A 1 99 ? -7.637 1.730 19.327 1.00 85.94 99 GLY A C 1
ATOM 755 O O . GLY A 1 99 ? -6.526 1.782 19.865 1.00 85.94 99 GLY A O 1
ATOM 756 N N . GLN A 1 100 ? -8.754 2.087 19.962 1.00 88.56 100 GLN A N 1
ATOM 757 C CA . GLN A 1 100 ? -8.774 2.583 21.336 1.00 88.56 100 GLN A CA 1
ATOM 758 C C . GLN A 1 100 ? -8.339 1.515 22.345 1.00 88.56 100 GLN A C 1
ATOM 760 O O . GLN A 1 100 ? -7.595 1.818 23.281 1.00 88.56 100 GLN A O 1
ATOM 765 N N . GLU A 1 101 ? -8.760 0.264 22.164 1.00 88.75 101 GLU A N 1
ATOM 766 C CA . GLU A 1 101 ? -8.370 -0.846 23.031 1.00 88.75 101 GLU A CA 1
ATOM 767 C C . GLU A 1 101 ? -6.872 -1.152 22.920 1.00 88.75 101 GLU A C 1
ATOM 769 O O . GLU A 1 101 ? -6.175 -1.259 23.936 1.00 88.75 101 GLU A O 1
ATOM 774 N N . LYS A 1 102 ? -6.344 -1.195 21.693 1.00 88.44 102 LYS A N 1
ATOM 775 C CA . LYS A 1 102 ? -4.911 -1.373 21.432 1.00 88.44 102 LYS A CA 1
ATOM 776 C C . LYS A 1 102 ? -4.078 -0.268 22.083 1.00 88.44 102 LYS A C 1
ATOM 778 O O . LYS A 1 102 ? -3.044 -0.544 22.696 1.00 88.44 102 LYS A O 1
ATOM 783 N N . GLU A 1 103 ? -4.538 0.977 22.002 1.00 87.94 103 GLU A N 1
ATOM 784 C CA . GLU A 1 103 ? -3.876 2.117 22.634 1.00 87.94 103 GLU A CA 1
ATOM 785 C C . GLU A 1 103 ? -3.977 2.071 24.169 1.00 87.94 103 GLU A C 1
ATOM 787 O O . GLU A 1 103 ? -2.993 2.346 24.861 1.00 87.94 103 GLU A O 1
ATOM 792 N N . ARG A 1 104 ? -5.120 1.650 24.727 1.00 87.50 104 ARG A N 1
ATOM 793 C CA . ARG A 1 10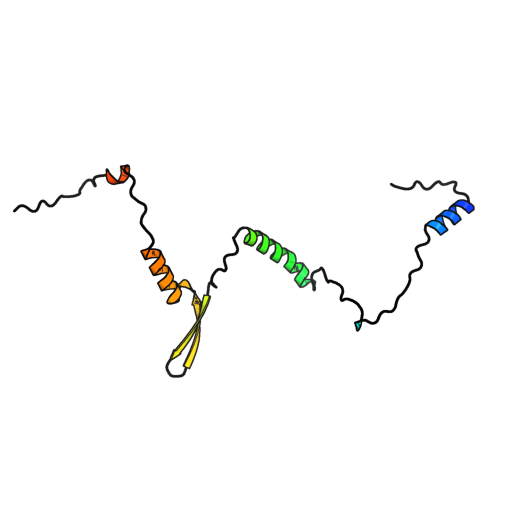4 ? -5.290 1.426 26.173 1.00 87.50 104 ARG A CA 1
ATOM 794 C C . ARG A 1 104 ? -4.312 0.367 26.682 1.00 87.50 104 ARG A C 1
ATOM 796 O O . ARG A 1 104 ? -3.628 0.592 27.681 1.00 87.50 104 ARG A O 1
ATOM 803 N N . ALA A 1 105 ? -4.173 -0.742 25.957 1.00 89.94 105 ALA A N 1
ATOM 804 C CA . ALA A 1 105 ? -3.207 -1.791 26.266 1.00 89.94 105 ALA A CA 1
ATOM 805 C C . ALA A 1 105 ? -1.756 -1.289 26.171 1.00 89.94 105 ALA A C 1
ATOM 807 O O . ALA A 1 105 ? -0.919 -1.638 27.008 1.00 89.94 105 ALA A O 1
ATOM 808 N N . ARG A 1 106 ? -1.444 -0.435 25.185 1.00 89.88 106 ARG A N 1
ATOM 809 C CA . ARG A 1 106 ? -0.121 0.194 25.059 1.00 89.88 106 ARG A CA 1
ATOM 810 C C . ARG A 1 106 ? 0.187 1.085 26.260 1.00 89.88 106 ARG A C 1
ATOM 812 O O . ARG A 1 106 ? 1.271 0.973 26.827 1.00 89.88 106 ARG A O 1
ATOM 819 N N . ARG A 1 107 ? -0.761 1.930 26.673 1.00 87.62 107 ARG A N 1
ATOM 820 C CA . ARG A 1 107 ? -0.606 2.816 27.839 1.00 87.62 107 ARG A CA 1
ATOM 821 C C . ARG A 1 107 ? -0.458 2.036 29.138 1.00 87.62 107 ARG A C 1
ATOM 823 O O . ARG A 1 107 ? 0.409 2.374 29.930 1.00 87.62 107 ARG A O 1
ATOM 830 N N . ALA A 1 108 ? -1.211 0.953 29.317 1.00 88.56 108 ALA A N 1
ATOM 831 C CA . ALA A 1 108 ? -1.070 0.080 30.484 1.00 88.56 108 ALA A CA 1
ATOM 832 C C . ALA A 1 108 ? 0.335 -0.548 30.590 1.00 88.56 108 ALA A C 1
ATOM 834 O O . ALA A 1 108 ? 0.862 -0.730 31.685 1.00 88.56 108 ALA A O 1
ATOM 835 N N . LYS A 1 109 ? 0.968 -0.855 29.449 1.00 86.44 109 LYS A N 1
ATOM 836 C CA . LYS A 1 109 ? 2.344 -1.381 29.389 1.00 86.44 109 LYS A CA 1
ATOM 837 C C . LYS A 1 109 ? 3.415 -0.291 29.480 1.00 86.44 109 LYS A C 1
ATOM 839 O O . LYS A 1 109 ? 4.578 -0.605 29.740 1.00 86.44 109 LYS A O 1
ATOM 844 N N . GLN A 1 110 ? 3.057 0.971 29.252 1.00 87.50 110 GLN A N 1
ATOM 845 C CA . GLN A 1 110 ? 3.995 2.081 29.277 1.00 87.50 110 GLN A CA 1
ATOM 846 C C . GLN A 1 110 ? 4.399 2.377 30.723 1.00 87.50 110 GLN A C 1
ATOM 848 O O . GLN A 1 110 ? 3.643 2.947 31.502 1.00 87.50 110 GLN A O 1
ATOM 853 N N . ARG A 1 111 ? 5.622 1.987 31.085 1.00 80.94 111 ARG A N 1
ATOM 854 C CA . ARG A 1 111 ? 6.198 2.321 32.388 1.00 80.94 111 ARG A CA 1
ATOM 855 C C . ARG A 1 111 ? 6.850 3.705 32.318 1.00 80.94 111 ARG A C 1
ATOM 857 O O . ARG A 1 111 ? 7.586 3.956 31.361 1.00 80.94 111 ARG A O 1
ATOM 864 N N . PRO A 1 112 ? 6.614 4.591 33.303 1.00 81.06 112 PRO A N 1
ATOM 865 C CA . PRO A 1 112 ? 7.337 5.851 33.381 1.00 81.06 112 PRO A CA 1
ATOM 866 C C . PRO A 1 112 ? 8.847 5.588 33.499 1.00 81.06 112 PRO A C 1
ATOM 868 O O . PRO A 1 112 ? 9.253 4.537 34.017 1.00 81.06 112 PRO A O 1
ATOM 871 N N . PRO A 1 113 ? 9.689 6.515 33.009 1.00 83.38 113 PRO A N 1
ATOM 872 C CA . PRO A 1 113 ? 11.131 6.385 33.144 1.00 83.38 113 PRO A CA 1
ATOM 873 C C . PRO A 1 113 ? 11.484 6.228 34.622 1.00 83.38 113 PRO A C 1
ATOM 875 O O . PRO A 1 113 ? 10.986 6.964 35.477 1.00 83.38 113 PRO A O 1
ATOM 878 N N . ARG A 1 114 ? 12.328 5.237 34.932 1.00 79.00 114 ARG A N 1
ATOM 879 C CA . ARG A 1 114 ? 12.778 5.022 36.309 1.00 79.00 114 ARG A CA 1
ATOM 880 C C . ARG A 1 114 ? 13.520 6.280 36.775 1.00 79.00 114 ARG A C 1
ATOM 882 O O . ARG A 1 114 ? 14.416 6.729 36.056 1.00 79.00 114 ARG A O 1
ATOM 889 N N . PRO A 1 115 ? 13.181 6.843 37.948 1.00 79.12 115 PRO A N 1
ATOM 890 C CA . PRO A 1 115 ? 13.883 8.010 38.455 1.00 79.12 115 PRO A CA 1
ATOM 891 C C . PRO A 1 115 ? 15.361 7.672 38.650 1.00 79.12 115 PRO A C 1
ATOM 893 O O . PRO A 1 115 ? 15.721 6.588 39.119 1.00 79.12 115 PRO A O 1
ATOM 896 N N . THR A 1 116 ? 16.234 8.604 38.279 1.00 80.19 116 THR A N 1
ATOM 897 C CA . THR A 1 116 ? 17.666 8.469 38.542 1.00 80.19 116 THR A CA 1
ATOM 898 C C . THR A 1 116 ? 17.932 8.619 40.043 1.00 80.19 116 THR A C 1
ATOM 900 O O . THR A 1 116 ? 17.180 9.280 40.762 1.00 80.19 116 THR A O 1
ATOM 903 N N . LYS A 1 117 ? 19.036 8.040 40.540 1.00 73.94 117 LYS A N 1
ATOM 904 C CA . LYS A 1 117 ? 19.436 8.147 41.960 1.00 73.94 117 LYS A CA 1
ATOM 905 C C . LYS A 1 117 ? 19.572 9.603 42.439 1.00 73.94 117 LYS A C 1
ATOM 907 O O . LYS A 1 117 ? 19.449 9.858 43.631 1.00 73.94 117 LYS A O 1
ATOM 912 N N . ALA A 1 118 ? 19.829 10.540 41.524 1.00 66.88 118 ALA A N 1
ATOM 913 C CA . ALA A 1 118 ? 19.875 11.971 41.806 1.00 66.88 118 ALA A CA 1
ATOM 914 C C . ALA A 1 118 ? 18.471 12.559 42.027 1.00 66.88 118 ALA A C 1
ATOM 916 O O . ALA A 1 118 ? 18.261 13.248 43.018 1.00 66.88 118 ALA A O 1
ATOM 917 N N . ALA A 1 119 ? 17.497 12.222 41.172 1.00 65.75 119 ALA A N 1
ATOM 918 C CA . ALA A 1 119 ? 16.112 12.685 41.297 1.00 65.75 119 ALA A CA 1
ATOM 919 C C . ALA A 1 119 ? 15.407 12.124 42.546 1.00 65.75 119 ALA A C 1
ATOM 921 O O . ALA A 1 119 ? 14.642 12.833 43.188 1.00 65.75 119 ALA A O 1
ATOM 922 N N . ALA A 1 120 ? 15.725 10.888 42.947 1.00 62.66 120 ALA A N 1
ATOM 923 C CA . ALA A 1 120 ? 15.200 10.281 44.175 1.00 62.66 120 ALA A CA 1
ATOM 924 C C . ALA A 1 120 ? 15.701 10.958 45.470 1.00 62.66 120 ALA A C 1
ATOM 926 O O . ALA A 1 120 ? 15.089 10.802 46.522 1.00 62.66 120 ALA A O 1
ATOM 927 N N . LYS A 1 121 ? 16.818 11.698 45.408 1.00 62.72 121 LYS A N 1
ATOM 928 C CA . LYS A 1 121 ? 17.395 12.429 46.549 1.00 62.72 121 LYS A CA 1
ATOM 929 C C . LYS A 1 121 ? 16.904 13.871 46.658 1.00 62.72 121 LYS A C 1
ATOM 931 O O . LYS A 1 121 ? 17.202 14.528 47.655 1.00 62.72 121 LYS A O 1
ATOM 936 N N . ILE A 1 122 ? 16.161 14.369 45.667 1.00 62.19 122 ILE A N 1
ATOM 937 C CA . ILE A 1 122 ? 15.539 15.691 45.738 1.00 62.19 122 ILE A CA 1
ATOM 938 C C . ILE A 1 122 ? 14.344 15.568 46.686 1.00 62.19 122 ILE A C 1
ATOM 940 O O . ILE A 1 122 ? 13.216 15.316 46.269 1.00 62.19 122 ILE A O 1
ATOM 944 N N . LYS A 1 123 ? 14.603 15.715 47.990 1.00 59.34 123 LYS A N 1
ATOM 945 C CA . LYS A 1 123 ? 13.552 15.985 48.972 1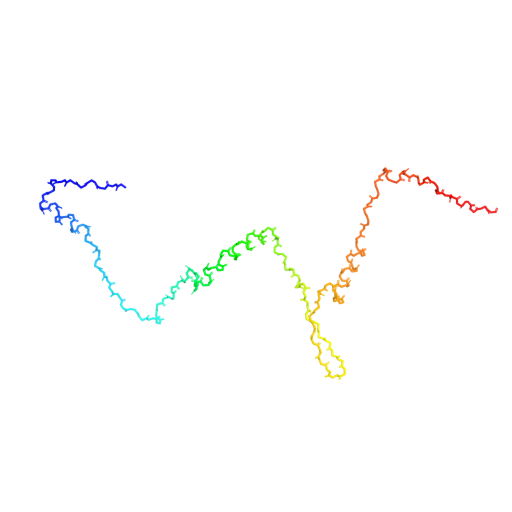.00 59.34 123 LYS A CA 1
ATOM 946 C C . LYS A 1 123 ? 12.817 17.237 48.498 1.00 59.34 123 LYS A C 1
ATOM 948 O O . LYS A 1 123 ? 13.438 18.289 48.343 1.00 59.34 123 LYS A O 1
ATOM 953 N N . MET A 1 124 ? 11.518 17.125 48.225 1.00 62.69 124 MET A N 1
ATOM 954 C CA . MET A 1 124 ? 10.704 18.294 47.909 1.00 62.69 124 MET A CA 1
ATOM 955 C C . MET A 1 124 ? 10.789 19.273 49.081 1.00 62.69 124 MET A C 1
ATOM 957 O O . MET A 1 124 ? 10.439 18.942 50.213 1.00 62.69 124 MET A O 1
ATOM 961 N N . LYS A 1 125 ? 11.281 20.485 48.816 1.00 53.06 125 LYS A N 1
ATOM 962 C CA . LYS A 1 125 ? 11.325 21.568 49.799 1.00 53.06 125 LYS A CA 1
ATOM 963 C C . LYS A 1 125 ? 9.872 21.964 50.095 1.00 53.06 125 LYS A C 1
ATOM 965 O O . LYS A 1 125 ? 9.270 22.686 49.311 1.00 53.06 125 LYS A O 1
ATOM 970 N N . GLY A 1 126 ? 9.296 21.413 51.165 1.00 58.97 126 GLY A N 1
ATOM 971 C CA . GLY A 1 126 ? 7.896 21.633 51.551 1.00 58.97 126 GLY A CA 1
ATOM 972 C C . GLY A 1 126 ? 7.031 20.379 51.720 1.00 58.97 126 GLY A C 1
ATOM 973 O O . GLY A 1 126 ? 5.836 20.531 51.959 1.00 58.97 126 GLY A O 1
ATOM 974 N N . SER A 1 127 ? 7.577 19.155 51.640 1.00 61.78 127 SER A N 1
ATOM 975 C CA . SER A 1 127 ? 6.831 17.965 52.077 1.00 61.78 127 SER A CA 1
ATOM 976 C C . SER A 1 127 ? 6.631 18.029 53.594 1.00 61.78 127 SER A C 1
ATOM 978 O O . SER A 1 127 ? 7.512 17.672 54.373 1.00 61.78 127 SER A O 1
ATOM 980 N N . ARG A 1 128 ? 5.485 18.569 54.010 1.00 58.25 128 ARG A N 1
ATOM 981 C CA . ARG A 1 128 ? 5.022 18.578 55.394 1.00 58.25 128 ARG A CA 1
ATOM 982 C C . ARG A 1 128 ? 4.674 17.135 55.750 1.00 58.25 128 ARG A C 1
ATOM 984 O O . ARG A 1 128 ? 3.633 16.636 55.335 1.00 58.25 128 ARG A O 1
ATOM 991 N N . GLU A 1 129 ? 5.582 16.458 56.442 1.00 65.69 129 GLU A N 1
ATOM 992 C CA . GLU A 1 129 ? 5.296 15.181 57.090 1.00 65.69 129 GLU A CA 1
ATOM 993 C C . GLU A 1 129 ? 4.225 15.468 58.148 1.00 65.69 129 GLU A C 1
ATOM 995 O O . GLU A 1 129 ? 4.490 16.102 59.171 1.00 65.69 129 GLU A O 1
ATOM 1000 N N . TRP A 1 130 ? 2.976 15.110 57.852 1.00 54.72 130 TRP A N 1
ATOM 1001 C CA . TRP A 1 130 ? 1.935 15.062 58.867 1.00 54.72 130 TRP A CA 1
ATOM 1002 C C . TRP A 1 130 ? 2.257 13.851 59.732 1.00 54.72 130 TRP A C 1
ATOM 1004 O O . TRP A 1 130 ? 1.953 12.719 59.375 1.00 54.72 130 TRP A O 1
ATOM 1014 N N . ALA A 1 131 ? 2.990 14.095 60.814 1.00 57.41 131 ALA A N 1
ATOM 1015 C CA . ALA A 1 131 ? 3.108 13.133 61.887 1.00 57.41 131 ALA A CA 1
ATOM 1016 C C . ALA A 1 131 ? 1.729 13.039 62.545 1.00 57.41 131 ALA A C 1
ATOM 1018 O O . ALA A 1 131 ? 1.311 13.979 63.227 1.00 57.41 131 ALA A O 1
ATOM 1019 N N . ASP A 1 132 ? 1.025 11.935 62.307 1.00 56.59 132 ASP A N 1
ATOM 1020 C CA . ASP A 1 132 ? -0.087 11.538 63.161 1.00 56.59 132 ASP A CA 1
ATOM 1021 C C . ASP A 1 132 ? 0.495 11.350 64.566 1.00 56.59 132 ASP A C 1
ATOM 1023 O O . ASP A 1 132 ? 1.324 10.472 64.807 1.00 56.59 132 ASP A O 1
ATOM 1027 N N . LYS A 1 133 ? 0.155 12.273 65.467 1.00 54.09 133 LYS A N 1
ATOM 1028 C CA . LYS A 1 133 ? 0.430 12.125 66.893 1.00 54.09 133 LYS A CA 1
ATOM 1029 C C . LYS A 1 133 ? -0.683 11.262 67.473 1.00 54.09 133 LYS A C 1
ATOM 1031 O O . LYS A 1 133 ? -1.846 11.648 67.367 1.00 54.09 133 LYS A O 1
ATOM 1036 N N . GLU A 1 134 ? -0.290 10.122 68.033 1.00 50.50 134 GLU A N 1
ATOM 1037 C CA . GLU A 1 134 ? -1.103 9.314 68.952 1.00 50.50 134 GLU A CA 1
ATOM 1038 C C . GLU A 1 134 ? -1.563 10.127 70.171 1.00 50.50 134 GLU A C 1
ATOM 1040 O O . GLU A 1 134 ? -0.800 11.022 70.618 1.00 50.50 134 GLU A O 1
#

Secondary structure (DSSP, 8-state):
-PPP--TT--HHHHHHHHHHT-PPP-------TTTSPPP---S-SSHHHHHHHHHHHHHHHHHTTS-------SEEEEEEEETTEEEEEEEEGGGSHHHHHHHHHHHHH-PPPPPPTTGGG---TT--------

Foldseek 3Di:
DDDDDDPPDDPVRVVVVCVVPPDDPPDDDDDDPVPDDDDDDDDQPDPVSVVCVVVVVVVVVVCVVPPPDPPPPQWDWDWDADPNDTDTDIDGCCPDPVNVVVVVVVVVPDDDPDDDPVRVPPDPPDPPPPPPDD

Organism: NCBI:txid433924